Protein AF-A0A7Y4KQW6-F1 (afdb_monomer)

Mean predicted aligned error: 8.75 Å

pLDDT: mean 85.64, std 11.98, range [53.22, 98.44]

Solvent-accessible surface area (backbone atoms only — not comparable to full-atom values): 3925 Å² total; per-residue (Å²): 108,68,54,61,50,52,62,72,71,47,78,91,57,92,88,66,67,97,61,87,73,85,72,62,66,66,59,57,51,49,52,53,51,51,53,50,52,50,52,50,62,68,44,45,64,63,53,53,53,59,72,68,53,58,69,76,64,67,72,76,105

Radius of gyration: 22.87 Å; Cα contacts (8 Å, |Δi|>4): 7; chains: 1; bounding box: 39×27×61 Å

Organism: NCBI:txid2316736

Sequence (61 aa):
LVDRLAKGYLPNFPFKPESFFSFPVSVVLGGVLLGLVAALAGAYFPSRRAAATDPARTLAG

Structure (mmCIF, N/CA/C/O backbone):
data_AF-A0A7Y4KQW6-F1
#
_entry.id   AF-A0A7Y4KQW6-F1
#
loop_
_atom_site.group_PDB
_atom_site.id
_atom_site.type_symbol
_atom_site.label_atom_id
_atom_site.label_alt_id
_atom_site.label_comp_id
_atom_site.label_asym_id
_atom_site.label_entity_id
_atom_site.label_seq_id
_atom_site.pdbx_PDB_ins_code
_atom_site.Cartn_x
_atom_site.Cartn_y
_atom_site.Cartn_z
_atom_site.occupancy
_atom_site.B_iso_or_equiv
_atom_site.auth_seq_id
_atom_site.auth_comp_id
_atom_site.auth_asym_id
_atom_site.auth_atom_id
_atom_site.pdbx_PDB_model_num
ATOM 1 N N . LEU A 1 1 ? -10.934 -7.464 5.386 1.00 76.12 1 LEU A N 1
ATOM 2 C CA . LEU A 1 1 ? -10.648 -8.855 5.814 1.00 76.12 1 LEU A CA 1
ATOM 3 C C . LEU A 1 1 ? -9.964 -8.873 7.179 1.00 76.12 1 LEU A C 1
ATOM 5 O O . LEU A 1 1 ? -10.562 -9.374 8.119 1.00 76.12 1 LEU A O 1
ATOM 9 N N . VAL A 1 2 ? -8.775 -8.271 7.298 1.00 83.56 2 VAL A N 1
ATOM 10 C CA . VAL A 1 2 ? -7.964 -8.251 8.531 1.00 83.56 2 VAL A CA 1
ATOM 11 C C . VAL A 1 2 ? -8.720 -7.679 9.733 1.00 83.56 2 VAL A C 1
ATOM 13 O O . VAL A 1 2 ? -8.752 -8.317 10.774 1.00 83.56 2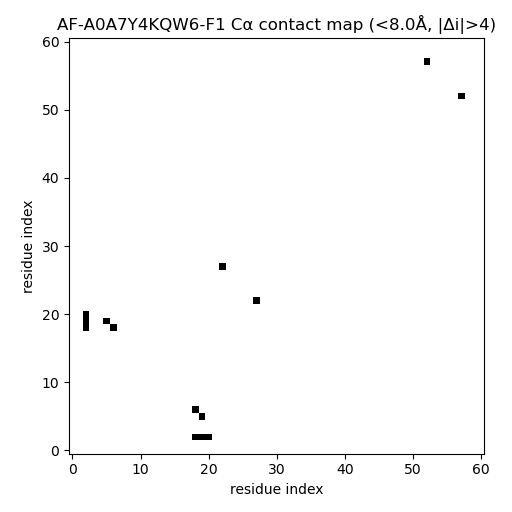 VAL A O 1
ATOM 16 N N . ASP A 1 3 ? -9.422 -6.554 9.572 1.00 86.81 3 ASP A N 1
ATOM 17 C CA . ASP A 1 3 ? -10.245 -5.972 10.646 1.00 86.81 3 ASP A CA 1
ATOM 18 C C . ASP A 1 3 ? -11.353 -6.924 11.148 1.00 86.81 3 ASP A C 1
ATOM 20 O O . ASP A 1 3 ? -11.597 -7.061 12.346 1.00 86.81 3 ASP A O 1
ATOM 24 N N . ARG A 1 4 ? -11.980 -7.662 10.222 1.00 83.12 4 ARG A N 1
ATOM 25 C CA . ARG A 1 4 ? -13.006 -8.668 10.535 1.00 83.12 4 ARG A CA 1
ATOM 26 C C . ARG A 1 4 ? -12.414 -9.866 11.286 1.00 83.12 4 ARG A C 1
ATOM 28 O O . ARG A 1 4 ? -13.026 -10.341 12.236 1.00 83.12 4 ARG A O 1
ATOM 35 N N . LEU A 1 5 ? -11.225 -10.322 10.882 1.00 86.56 5 LEU A N 1
ATOM 36 C CA . LEU A 1 5 ? -10.496 -11.393 11.568 1.00 86.56 5 LEU A CA 1
ATOM 37 C C . LEU A 1 5 ? -10.063 -10.954 12.971 1.00 86.56 5 LEU A C 1
ATOM 39 O O . LEU A 1 5 ? -10.308 -11.678 13.929 1.00 86.56 5 LEU A O 1
ATOM 43 N N . ALA A 1 6 ? -9.508 -9.749 13.111 1.00 85.25 6 ALA A N 1
ATOM 44 C CA . ALA A 1 6 ? -9.118 -9.189 14.402 1.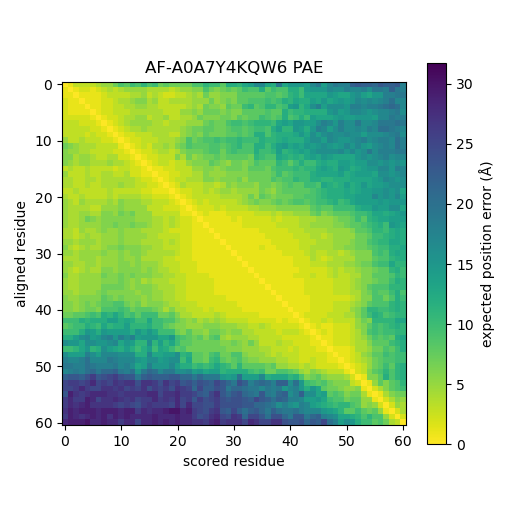00 85.25 6 ALA A CA 1
ATOM 45 C C . ALA A 1 6 ? -10.312 -9.144 15.369 1.00 85.25 6 ALA A C 1
ATOM 47 O O . ALA A 1 6 ? -10.225 -9.620 16.496 1.00 85.25 6 ALA A O 1
ATOM 48 N N . LYS A 1 7 ? -11.476 -8.672 14.917 1.00 85.75 7 LYS A N 1
ATOM 49 C CA . LYS A 1 7 ? -12.688 -8.665 15.749 1.00 85.75 7 LYS A CA 1
ATOM 50 C C . LYS A 1 7 ? -13.132 -10.049 16.209 1.00 85.75 7 LYS A C 1
ATOM 52 O O . LYS A 1 7 ? -13.535 -10.166 17.364 1.00 85.75 7 LYS A O 1
ATOM 57 N N . GLY A 1 8 ? -13.088 -11.042 15.318 1.00 84.19 8 GLY A N 1
ATOM 58 C CA . GLY A 1 8 ? -13.567 -12.399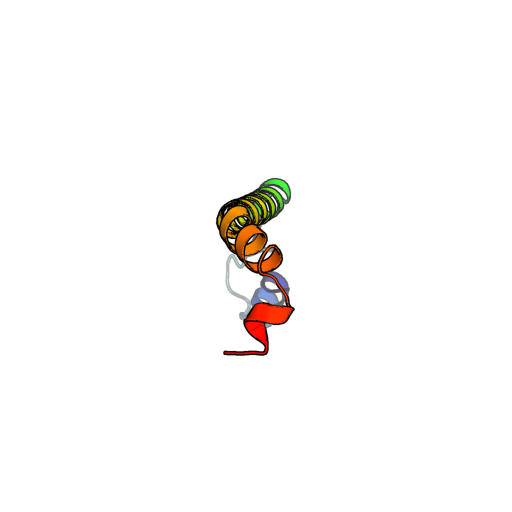 15.589 1.00 84.19 8 GLY A CA 1
ATOM 59 C C . GLY A 1 8 ? -12.620 -13.241 16.444 1.00 84.19 8 GLY A C 1
ATOM 60 O O . GLY A 1 8 ? -13.091 -14.048 17.235 1.00 84.19 8 GLY A O 1
ATOM 61 N N . TYR A 1 9 ? -11.306 -13.044 16.311 1.00 86.56 9 TYR A N 1
ATOM 62 C CA . TYR A 1 9 ? -10.304 -13.812 17.059 1.00 86.56 9 TYR A CA 1
ATOM 63 C C . TYR A 1 9 ? -9.889 -13.162 18.381 1.00 86.56 9 TYR A C 1
ATOM 65 O O . TYR A 1 9 ? -9.469 -13.874 19.290 1.00 86.56 9 TYR A O 1
ATOM 73 N N . LEU A 1 10 ? -9.993 -11.833 18.520 1.00 87.06 10 LEU A N 1
ATOM 74 C CA . LEU A 1 10 ? -9.710 -11.197 19.803 1.00 87.06 10 LEU A CA 1
ATOM 75 C C . LEU A 1 10 ? -10.896 -11.363 20.764 1.00 87.06 10 LEU A C 1
ATOM 77 O O . LEU A 1 10 ? -12.031 -11.058 20.376 1.00 87.06 10 LEU A O 1
ATOM 81 N N . PRO A 1 11 ? -10.648 -11.733 22.036 1.00 86.56 11 PRO A N 1
ATOM 82 C CA . PRO A 1 11 ? -11.689 -11.747 23.056 1.00 86.56 11 PRO A CA 1
ATOM 83 C C . PRO A 1 11 ? -12.319 -10.355 23.207 1.00 86.56 11 PRO A C 1
ATOM 85 O O . PRO A 1 11 ? -11.769 -9.342 22.764 1.00 86.56 11 PRO A O 1
ATOM 88 N N . ASN A 1 12 ? -13.502 -10.290 23.812 1.00 86.50 12 ASN A N 1
ATOM 89 C CA . ASN A 1 12 ? -14.087 -9.004 24.174 1.00 86.50 12 ASN A CA 1
ATOM 90 C C . ASN A 1 12 ? -13.392 -8.479 25.430 1.00 86.50 12 ASN A C 1
ATOM 92 O O . ASN A 1 12 ? -13.279 -9.186 26.427 1.00 86.50 12 ASN A O 1
ATOM 96 N N . PHE A 1 13 ? -12.918 -7.241 25.360 1.00 88.62 13 PHE A N 1
ATOM 97 C CA . PHE A 1 13 ? -12.263 -6.542 26.458 1.00 88.62 13 PHE A CA 1
ATOM 98 C C . PHE A 1 13 ? -12.770 -5.094 26.516 1.00 88.62 13 PHE A C 1
ATOM 100 O O . PHE A 1 13 ? -13.314 -4.596 25.521 1.00 88.62 13 PHE A O 1
ATOM 107 N N . PRO A 1 14 ? -12.631 -4.414 27.668 1.00 88.75 14 PRO A N 1
ATOM 108 C CA . PRO A 1 14 ? -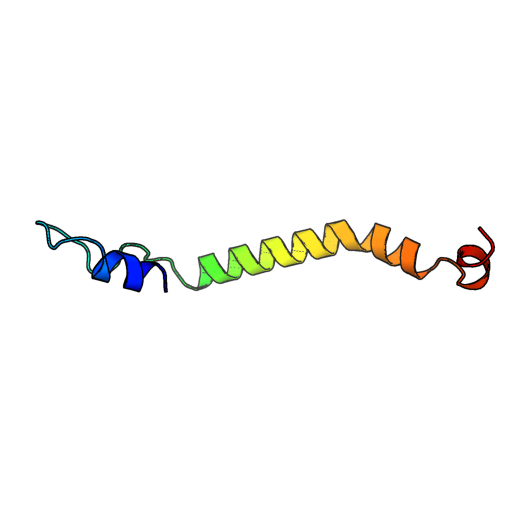13.078 -3.033 27.813 1.00 88.75 14 PRO A CA 1
ATOM 109 C C . PRO A 1 14 ? -12.435 -2.127 26.755 1.00 88.75 14 PRO A C 1
ATOM 111 O O . PRO A 1 14 ? -11.237 -2.230 26.507 1.00 88.75 14 PRO A O 1
ATOM 114 N N . PHE A 1 15 ? -13.222 -1.234 26.148 1.00 88.38 15 PHE A N 1
ATOM 115 C CA . PHE A 1 15 ? -12.774 -0.295 25.103 1.00 88.38 15 PHE A CA 1
ATOM 116 C C . PHE A 1 15 ? -12.316 -0.934 23.777 1.00 88.38 15 PHE A C 1
ATOM 118 O O . PHE A 1 15 ? -11.594 -0.300 23.008 1.00 88.38 15 PHE A O 1
ATOM 125 N N . LYS A 1 16 ? -12.738 -2.169 23.466 1.00 89.25 16 LYS A N 1
ATOM 126 C CA . LYS A 1 16 ? -12.490 -2.771 22.146 1.00 89.25 16 LYS A CA 1
ATOM 127 C C . LYS A 1 16 ? -13.123 -1.902 21.041 1.00 89.25 16 LYS A C 1
ATOM 129 O O . LYS A 1 16 ? -14.336 -1.691 21.075 1.00 89.25 16 LYS A O 1
ATOM 134 N N . PRO A 1 17 ? -12.342 -1.404 20.067 1.00 87.50 17 PRO A N 1
ATOM 135 C CA . PRO A 1 17 ? -12.862 -0.510 19.043 1.00 87.50 17 PRO A CA 1
ATOM 136 C C . PRO A 1 17 ? -13.734 -1.257 18.030 1.00 87.50 17 PRO A C 1
ATOM 138 O O . PRO A 1 17 ? -13.508 -2.429 17.718 1.00 87.50 17 PRO A O 1
ATOM 141 N N . GLU A 1 18 ? -14.689 -0.537 17.439 1.00 86.81 18 GLU A N 1
ATOM 142 C CA . GLU A 1 18 ? -15.497 -1.046 16.329 1.00 86.81 18 GLU A CA 1
ATOM 143 C C . GLU A 1 18 ? -14.715 -1.196 15.028 1.00 86.81 18 GLU A C 1
ATOM 145 O O . GLU A 1 18 ? -15.238 -1.758 14.081 1.00 86.81 18 GLU A O 1
ATOM 150 N N . SER A 1 19 ? -13.491 -0.694 14.926 1.00 87.75 19 SER A N 1
ATOM 151 C CA . SER A 1 19 ? -12.579 -0.944 13.811 1.00 87.75 19 SER A CA 1
ATOM 152 C C . SER A 1 19 ? -11.163 -0.697 14.306 1.00 87.75 19 SER A C 1
ATOM 154 O O . SER A 1 19 ? -10.883 0.349 14.887 1.00 87.75 19 SER A O 1
ATOM 156 N N . PHE A 1 20 ? -10.271 -1.655 14.089 1.00 87.25 20 PHE A N 1
ATOM 157 C CA . PHE A 1 20 ? -8.848 -1.513 14.384 1.00 87.25 20 PHE A CA 1
ATOM 158 C C . PHE A 1 20 ? -8.110 -0.777 13.261 1.00 87.25 20 PHE A C 1
ATOM 160 O O . PHE A 1 20 ? -7.049 -0.203 13.490 1.00 87.25 20 PHE A O 1
ATOM 167 N N . PHE A 1 21 ? -8.670 -0.773 12.048 1.00 89.19 21 PHE A N 1
ATOM 168 C CA . PHE A 1 21 ? -8.048 -0.200 10.857 1.00 89.19 21 PHE A CA 1
ATOM 169 C C . PHE A 1 21 ? -9.040 0.711 10.134 1.00 89.19 21 PHE A C 1
ATOM 171 O O . PHE A 1 21 ? -9.802 0.271 9.273 1.00 89.19 21 PHE A O 1
ATOM 178 N N . SER A 1 22 ? -9.024 1.996 10.485 1.00 89.81 22 SER A N 1
ATOM 179 C CA . SER A 1 22 ? -9.845 3.022 9.842 1.00 89.81 22 SER A CA 1
ATOM 180 C C . SER A 1 22 ? -8.954 3.996 9.082 1.00 89.81 22 SER A C 1
ATOM 182 O O . SER A 1 22 ? -8.407 4.936 9.655 1.00 89.81 22 SER A O 1
ATOM 184 N N . PHE A 1 23 ? -8.794 3.752 7.783 1.00 90.50 23 PHE A N 1
ATOM 185 C CA . PHE A 1 23 ? -8.018 4.610 6.893 1.00 90.50 23 PHE A CA 1
ATOM 186 C C . PHE A 1 23 ? -8.932 5.220 5.829 1.00 90.50 23 PHE A C 1
ATOM 188 O O . PHE A 1 23 ? -9.767 4.499 5.272 1.00 90.50 23 PHE A O 1
ATOM 195 N N . PRO A 1 24 ? -8.771 6.513 5.491 1.00 94.19 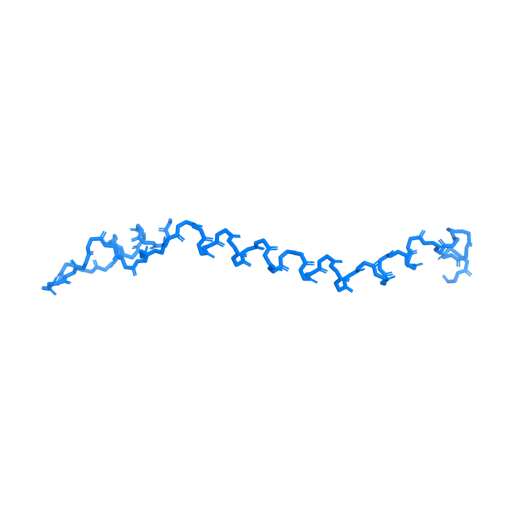24 PRO A N 1
ATOM 196 C CA . PRO A 1 24 ? -9.463 7.093 4.352 1.00 94.19 24 PRO A CA 1
ATOM 197 C C . PRO A 1 24 ? -9.126 6.310 3.080 1.00 94.19 24 PRO A C 1
ATOM 199 O O . PRO A 1 24 ? -7.955 6.047 2.794 1.00 94.19 24 PRO A O 1
ATOM 202 N N . VAL A 1 25 ? -10.149 5.970 2.293 1.00 93.50 25 VAL A N 1
ATOM 203 C CA . VAL A 1 25 ? -9.989 5.206 1.041 1.00 93.50 25 VAL A CA 1
ATOM 204 C C . VAL A 1 25 ? -8.997 5.891 0.093 1.00 93.50 25 VAL A C 1
ATOM 206 O O . VAL A 1 25 ? -8.212 5.219 -0.572 1.00 93.50 25 VAL A O 1
ATOM 209 N N . SER A 1 26 ? -8.966 7.226 0.092 1.00 95.88 26 SER A N 1
ATOM 210 C CA . SER A 1 26 ? -8.025 8.031 -0.690 1.00 95.88 26 SER A CA 1
ATOM 211 C C . SER A 1 26 ? -6.557 7.759 -0.351 1.00 95.88 26 SER A C 1
ATOM 213 O O . SER A 1 26 ? -5.737 7.690 -1.261 1.00 95.88 26 SER A O 1
ATOM 215 N N . 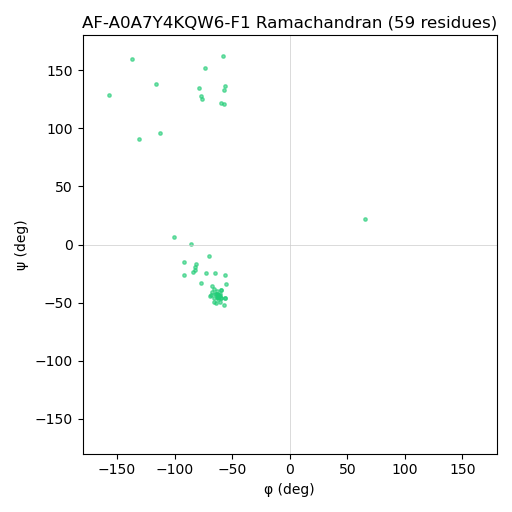VAL A 1 27 ? -6.217 7.562 0.926 1.00 96.50 27 VAL A N 1
ATOM 216 C CA . VAL A 1 27 ? -4.836 7.299 1.365 1.00 96.50 27 VAL A CA 1
ATOM 217 C C . VAL A 1 27 ? -4.385 5.919 0.900 1.00 96.50 27 VAL A C 1
ATOM 219 O O . VAL A 1 27 ? -3.285 5.773 0.370 1.00 96.50 27 VAL A O 1
ATOM 222 N N . VAL A 1 28 ? -5.251 4.914 1.046 1.00 95.88 28 VAL A N 1
ATOM 223 C CA . VAL A 1 28 ? -4.951 3.541 0.618 1.00 95.88 28 VAL A CA 1
ATOM 224 C C . VAL A 1 28 ? -4.767 3.483 -0.896 1.00 95.88 28 VAL A C 1
ATOM 226 O O . VAL A 1 28 ? -3.749 2.985 -1.374 1.00 95.88 28 VAL A O 1
ATOM 229 N N . LEU A 1 29 ? -5.716 4.036 -1.657 1.00 97.50 29 LEU A N 1
ATOM 230 C CA . LEU A 1 29 ? -5.627 4.067 -3.116 1.00 97.50 29 LEU A CA 1
ATOM 231 C C . LEU A 1 29 ? -4.430 4.892 -3.592 1.00 97.50 29 LEU A C 1
ATOM 233 O O . LEU A 1 29 ? -3.712 4.453 -4.484 1.00 97.50 29 LEU A O 1
ATOM 237 N N . GLY A 1 30 ? -4.179 6.047 -2.976 1.00 98.19 30 GLY A N 1
ATOM 238 C CA . GLY A 1 30 ? -3.038 6.896 -3.304 1.00 98.19 30 GLY A CA 1
ATOM 239 C C . GLY A 1 30 ? -1.705 6.180 -3.098 1.00 98.19 30 GLY A C 1
ATOM 240 O O . GLY A 1 30 ? -0.866 6.193 -3.995 1.00 98.19 30 GLY A O 1
ATOM 241 N N . GLY A 1 31 ? -1.529 5.493 -1.965 1.00 97.69 31 GLY A N 1
ATOM 242 C CA . GLY A 1 31 ? -0.320 4.715 -1.687 1.00 97.69 31 GLY A CA 1
ATOM 243 C C . GLY A 1 31 ? -0.106 3.575 -2.686 1.00 97.69 31 GLY A C 1
ATOM 244 O O . GLY A 1 31 ? 0.993 3.418 -3.216 1.00 97.69 31 GLY A O 1
ATOM 245 N N . VAL A 1 32 ? -1.165 2.820 -2.998 1.00 98.06 32 VAL A N 1
ATOM 246 C CA . VAL A 1 32 ? -1.110 1.734 -3.992 1.00 98.06 32 VAL A CA 1
ATOM 247 C C . VAL A 1 32 ? -0.761 2.272 -5.380 1.00 98.06 32 VAL A C 1
ATOM 249 O O . VAL A 1 32 ? 0.126 1.731 -6.039 1.00 98.06 32 VAL A O 1
ATOM 252 N N . LEU A 1 33 ? -1.417 3.348 -5.821 1.00 98.44 33 LEU A N 1
ATOM 253 C CA . LEU A 1 33 ? -1.174 3.949 -7.133 1.00 98.44 33 LEU A CA 1
ATOM 254 C C . LEU A 1 33 ? 0.235 4.531 -7.243 1.00 98.44 33 LEU A C 1
ATOM 256 O O . LEU A 1 33 ? 0.900 4.309 -8.251 1.00 98.44 33 LEU A O 1
ATOM 260 N N . LEU A 1 34 ? 0.720 5.226 -6.212 1.00 98.31 34 LEU A N 1
ATOM 261 C CA . LEU A 1 34 ? 2.083 5.755 -6.199 1.00 98.31 34 LEU A CA 1
ATOM 262 C C . LEU A 1 34 ? 3.124 4.636 -6.261 1.00 98.31 34 LEU A C 1
ATOM 264 O O . LEU A 1 34 ? 4.054 4.723 -7.060 1.00 98.31 34 LEU A O 1
ATOM 268 N N . GLY A 1 35 ? 2.951 3.571 -5.472 1.00 98.06 35 GLY A N 1
ATOM 269 C CA . GLY A 1 35 ? 3.837 2.408 -5.514 1.00 98.06 35 GLY A CA 1
ATOM 270 C C . GLY A 1 35 ? 3.848 1.737 -6.888 1.00 98.06 35 GLY A C 1
ATOM 271 O O . GLY A 1 35 ? 4.915 1.440 -7.423 1.00 98.06 35 GLY A O 1
ATOM 272 N N . LEU A 1 36 ? 2.671 1.565 -7.497 1.00 98.12 36 LEU A N 1
ATOM 273 C CA . LEU A 1 36 ? 2.537 1.020 -8.846 1.00 98.12 36 LEU A CA 1
ATOM 274 C C . LEU A 1 36 ? 3.252 1.892 -9.886 1.00 98.12 36 LEU A C 1
ATOM 276 O O . LEU A 1 36 ? 4.038 1.378 -10.678 1.00 98.12 36 LEU A O 1
ATOM 280 N N . VAL A 1 37 ? 3.017 3.206 -9.875 1.00 98.19 37 VAL A N 1
ATOM 281 C CA . VAL A 1 37 ? 3.658 4.147 -10.806 1.00 98.19 37 VAL A CA 1
ATOM 282 C C . VAL A 1 37 ? 5.174 4.137 -10.633 1.00 98.19 37 VAL A C 1
ATOM 284 O O . VAL A 1 37 ? 5.894 4.083 -11.627 1.00 98.19 37 VAL A O 1
ATOM 287 N N . ALA A 1 38 ? 5.670 4.131 -9.395 1.00 97.50 38 ALA A N 1
ATOM 288 C CA . ALA A 1 38 ? 7.100 4.060 -9.115 1.00 97.50 38 ALA A CA 1
ATOM 289 C C . ALA A 1 38 ? 7.723 2.754 -9.635 1.00 97.50 38 ALA A C 1
ATOM 291 O O . ALA A 1 38 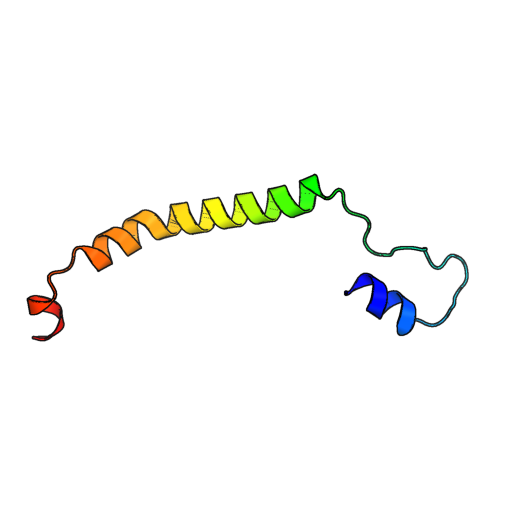? 8.777 2.789 -10.272 1.00 97.50 38 ALA A O 1
ATOM 292 N N . ALA A 1 39 ? 7.057 1.614 -9.426 1.00 96.88 39 ALA A N 1
ATOM 293 C CA . ALA A 1 39 ? 7.510 0.320 -9.928 1.00 96.88 39 ALA A CA 1
ATOM 294 C C . ALA A 1 39 ? 7.566 0.291 -11.464 1.00 96.88 39 ALA A C 1
ATOM 296 O O . ALA A 1 39 ? 8.567 -0.134 -12.041 1.00 96.88 39 ALA A O 1
ATOM 297 N N . LEU A 1 40 ? 6.524 0.800 -12.129 1.00 96.50 40 LEU A N 1
ATOM 298 C CA . LEU A 1 40 ? 6.479 0.902 -13.588 1.00 96.50 40 LEU A CA 1
ATOM 299 C C . LEU A 1 40 ? 7.571 1.831 -14.122 1.00 96.50 40 LEU A C 1
ATOM 301 O O . LEU A 1 40 ? 8.267 1.470 -15.068 1.00 96.50 40 LEU A O 1
ATOM 305 N N . ALA A 1 41 ? 7.759 2.996 -13.503 1.00 95.94 41 ALA A N 1
ATOM 306 C CA . ALA A 1 41 ? 8.790 3.949 -13.897 1.00 95.94 41 ALA A CA 1
ATOM 307 C C . ALA A 1 41 ? 10.202 3.357 -13.752 1.00 95.94 41 ALA A C 1
ATOM 309 O O . ALA A 1 41 ? 11.016 3.481 -14.667 1.00 95.94 41 ALA A O 1
ATOM 310 N N . GLY A 1 42 ? 10.478 2.663 -12.642 1.00 93.19 42 GLY A N 1
ATOM 311 C CA . GLY A 1 42 ? 11.763 2.001 -12.408 1.00 93.19 42 GLY A CA 1
ATOM 312 C C . GLY A 1 42 ? 12.038 0.849 -13.379 1.00 93.19 42 GLY A C 1
ATOM 313 O O . GLY A 1 42 ? 13.163 0.688 -13.850 1.00 93.19 42 GLY A O 1
ATOM 314 N N . ALA A 1 43 ? 11.010 0.074 -13.731 1.00 93.56 43 ALA A N 1
ATOM 315 C CA . ALA A 1 43 ? 11.138 -1.059 -14.646 1.00 93.56 43 ALA A CA 1
ATOM 316 C C . ALA A 1 43 ? 11.127 -0.660 -16.134 1.00 93.56 43 ALA A C 1
ATOM 318 O O . ALA A 1 43 ? 11.564 -1.435 -16.983 1.00 93.56 43 ALA A O 1
ATOM 319 N N . TYR A 1 44 ? 10.670 0.545 -16.479 1.00 91.50 44 TYR A N 1
ATOM 320 C CA . TYR A 1 44 ? 10.420 0.937 -17.867 1.00 91.50 44 TYR A CA 1
ATOM 321 C C . TYR A 1 44 ? 11.649 0.807 -18.782 1.00 91.50 44 TYR A C 1
ATOM 323 O O . TYR A 1 44 ? 11.587 0.165 -19.832 1.00 91.50 44 TYR A O 1
ATOM 331 N N . PHE A 1 45 ? 12.787 1.386 -18.391 1.00 84.06 45 PHE A N 1
ATOM 332 C CA . PHE A 1 45 ? 14.016 1.337 -19.190 1.00 84.06 45 PHE A CA 1
ATOM 333 C C . PHE A 1 45 ? 14.615 -0.072 -19.338 1.00 84.06 45 PHE A C 1
ATOM 335 O O . PHE A 1 45 ? 14.914 -0.448 -20.477 1.00 84.06 45 PHE A O 1
ATOM 342 N N . PRO A 1 46 ? 14.804 -0.871 -18.266 1.00 85.19 46 PRO A N 1
ATOM 343 C CA . PRO A 1 46 ? 15.331 -2.226 -18.412 1.00 85.19 46 PRO A CA 1
ATOM 344 C C . PRO A 1 46 ? 14.383 -3.137 -19.202 1.00 85.19 46 PRO A C 1
ATOM 346 O O . PRO A 1 46 ? 14.839 -3.830 -20.110 1.00 85.19 46 PRO A O 1
ATOM 349 N N . SER A 1 47 ? 13.070 -3.082 -18.950 1.00 87.31 47 SER A N 1
ATOM 350 C CA . SER A 1 47 ? 12.089 -3.896 -19.680 1.00 87.31 47 SER A CA 1
ATOM 351 C C . SER A 1 47 ? 12.047 -3.556 -21.169 1.00 87.31 47 SER A C 1
ATOM 353 O O . SER A 1 47 ? 11.999 -4.453 -22.009 1.00 87.31 47 SER A O 1
ATOM 355 N N . ARG A 1 48 ? 12.135 -2.268 -21.523 1.00 85.06 48 ARG A N 1
ATOM 356 C CA . ARG A 1 48 ? 12.149 -1.832 -22.925 1.00 85.06 48 ARG A CA 1
ATOM 357 C C . ARG A 1 48 ? 13.418 -2.264 -23.662 1.00 85.06 48 ARG A C 1
ATOM 359 O O . ARG A 1 48 ? 13.343 -2.612 -24.836 1.00 85.06 48 ARG A O 1
ATOM 366 N N . ARG A 1 49 ? 14.573 -2.272 -22.987 1.00 80.62 49 ARG A N 1
ATOM 367 C CA . ARG A 1 49 ? 15.834 -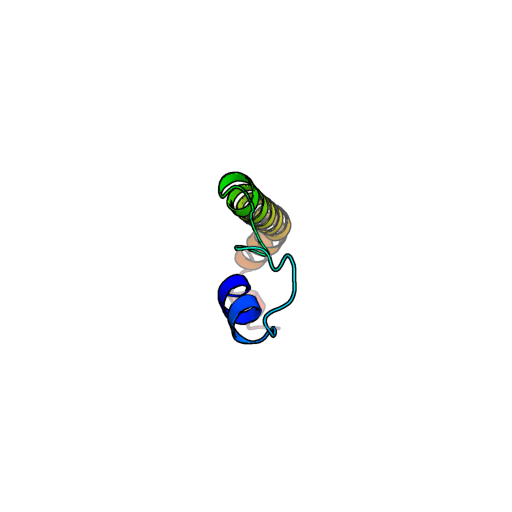2.782 -23.554 1.00 80.62 49 ARG A CA 1
ATOM 368 C C . ARG A 1 49 ? 15.797 -4.294 -23.763 1.00 80.62 49 ARG A C 1
ATOM 370 O O . ARG A 1 49 ? 16.202 -4.757 -24.823 1.00 80.62 49 ARG A O 1
ATOM 377 N N . ALA A 1 50 ? 15.270 -5.045 -22.797 1.00 81.81 50 ALA A N 1
ATOM 378 C CA . ALA A 1 50 ? 15.102 -6.490 -22.929 1.00 81.81 50 ALA A CA 1
ATOM 379 C C . ALA A 1 50 ? 14.195 -6.845 -24.120 1.00 81.81 50 ALA A C 1
ATOM 381 O O . ALA A 1 50 ? 14.572 -7.663 -24.952 1.00 81.81 50 ALA A O 1
ATOM 382 N N . ALA A 1 51 ? 13.056 -6.159 -24.265 1.00 82.69 51 ALA A N 1
ATOM 383 C CA . ALA A 1 51 ? 12.121 -6.378 -25.370 1.00 82.69 51 ALA A CA 1
ATOM 384 C C . ALA A 1 51 ? 12.687 -6.019 -26.759 1.00 82.69 51 ALA A C 1
ATOM 386 O O . ALA A 1 51 ? 12.218 -6.546 -27.762 1.00 82.69 51 ALA A O 1
ATOM 387 N N . ALA A 1 52 ? 13.680 -5.128 -26.831 1.00 77.12 52 ALA A N 1
ATOM 388 C CA . ALA A 1 52 ? 14.332 -4.732 -28.081 1.00 77.12 52 ALA A CA 1
ATOM 389 C C . ALA A 1 52 ? 15.488 -5.665 -28.496 1.00 77.12 52 ALA A C 1
ATOM 391 O O . ALA A 1 52 ? 16.142 -5.412 -29.508 1.00 77.12 52 ALA A O 1
ATOM 392 N N . THR A 1 53 ? 15.773 -6.713 -27.718 1.00 71.62 53 THR A N 1
ATOM 393 C CA . THR A 1 53 ? 16.814 -7.687 -28.062 1.00 71.62 53 THR A CA 1
ATOM 394 C C . THR A 1 53 ? 16.296 -8.622 -29.153 1.00 71.62 53 THR A C 1
ATOM 396 O O . THR A 1 53 ? 15.240 -9.230 -29.001 1.00 71.62 53 THR A O 1
ATOM 399 N N . ASP A 1 54 ? 17.040 -8.718 -30.256 1.00 64.62 54 ASP A 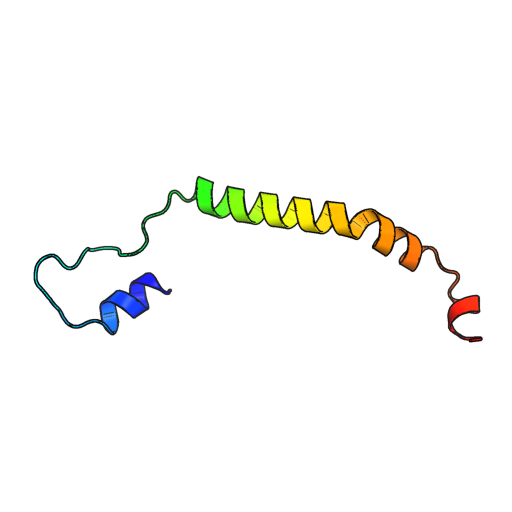N 1
ATOM 400 C CA . ASP A 1 54 ? 16.711 -9.555 -31.414 1.00 64.62 54 ASP A CA 1
ATOM 401 C C . ASP A 1 54 ? 16.535 -11.037 -31.002 1.00 64.62 54 ASP A C 1
ATOM 403 O O . ASP A 1 54 ? 17.494 -11.628 -30.485 1.00 64.62 54 ASP A O 1
ATOM 407 N N . PRO A 1 55 ? 15.358 -11.656 -31.238 1.00 62.59 55 PRO A N 1
ATOM 408 C CA . PRO A 1 55 ? 15.089 -13.055 -30.899 1.00 62.59 55 PRO A CA 1
ATOM 409 C C . PRO A 1 55 ? 16.080 -14.049 -31.518 1.00 62.59 55 PRO A C 1
ATOM 411 O O . PRO A 1 55 ? 16.305 -15.124 -30.967 1.00 62.59 55 PRO A O 1
ATOM 414 N N . ALA A 1 56 ? 16.696 -13.705 -32.655 1.00 63.25 56 ALA A N 1
ATOM 415 C CA . ALA A 1 56 ? 17.686 -14.564 -33.300 1.00 63.25 56 ALA A CA 1
ATOM 416 C C . ALA A 1 56 ? 19.024 -14.604 -32.539 1.00 63.25 56 ALA A C 1
ATOM 418 O O . ALA A 1 56 ? 19.755 -15.589 -32.630 1.00 63.25 56 ALA A O 1
ATOM 419 N N . ARG A 1 57 ? 19.347 -13.564 -31.752 1.00 59.38 57 ARG A N 1
ATOM 420 C CA . ARG A 1 57 ? 20.559 -13.530 -30.914 1.00 59.38 57 ARG A CA 1
ATOM 421 C C . ARG A 1 57 ? 20.389 -14.220 -29.566 1.00 59.38 57 ARG A C 1
ATOM 423 O O . ARG A 1 57 ? 21.391 -14.621 -28.989 1.00 59.38 57 ARG A O 1
ATOM 430 N N . THR A 1 58 ? 19.168 -14.350 -29.053 1.00 57.38 58 THR A N 1
ATOM 431 C CA . THR A 1 58 ? 18.917 -15.003 -27.757 1.00 57.38 58 THR A CA 1
ATOM 432 C C . THR A 1 58 ? 18.864 -16.527 -27.845 1.00 57.38 58 THR A C 1
ATOM 434 O O . THR A 1 58 ? 19.044 -17.178 -26.825 1.00 57.38 58 THR A O 1
ATOM 437 N N . LEU A 1 59 ? 18.642 -17.100 -29.035 1.00 56.66 59 LEU A N 1
ATOM 438 C CA . LEU A 1 59 ? 18.597 -18.555 -29.248 1.00 56.66 59 LEU A CA 1
ATOM 439 C C . LEU A 1 59 ? 19.954 -19.177 -29.636 1.00 56.66 59 LEU A C 1
ATOM 441 O O . LEU A 1 59 ? 20.089 -20.397 -29.621 1.00 56.66 59 LEU A O 1
ATOM 445 N N . ALA A 1 60 ? 20.930 -18.355 -30.030 1.00 56.28 60 ALA A N 1
ATOM 446 C CA . ALA A 1 60 ? 22.253 -18.787 -30.495 1.00 56.28 60 ALA A CA 1
ATOM 447 C C . ALA A 1 60 ? 23.361 -18.656 -29.427 1.00 56.28 60 ALA A C 1
ATOM 449 O O . ALA A 1 60 ? 24.536 -18.837 -29.751 1.00 56.28 60 ALA A O 1
ATOM 450 N N . GLY A 1 61 ? 22.995 -18.306 -28.188 1.00 53.22 61 GLY A N 1
ATOM 451 C CA . GLY A 1 61 ? 23.883 -18.214 -27.026 1.00 53.22 61 GLY A CA 1
ATOM 452 C C . GLY A 1 61 ? 23.552 -19.259 -25.975 1.00 53.22 61 GLY A C 1
ATOM 453 O O . GLY A 1 61 ? 22.348 -19.556 -25.814 1.00 53.22 61 GLY A O 1
#

Foldseek 3Di:
DVQVVCVVPDDDDPPDDPGPDDDDPCVVVVVVVVVVVVVCVVCVVVVVVVVPDDPVVVVVD

Secondary structure (DSSP, 8-state):
-HHHHHHHHSPP-TT--S-S----HHHHHHHHHHHHHHHHHHHHHHHHHHHTS-HHHHS--